Protein AF-A0A6B3GJI5-F1 (afdb_monomer)

Nearest PDB structures (foldseek):
  7w7h-assembly1_B  TM=8.244E-01  e=2.522E-02  Streptococcus suis 05ZYH33
  7w7h-assembly1_A  TM=8.058E-01  e=6.312E-02  Streptococcus suis 05ZYH33

Sequence (87 aa):
TNLYLTVESAAAAVEAVFAAHETGATAPATADAVRAMAHGALIGARGNSGTILAQLLRGMAGVLTDGGDAAHLRLALTSAADAARQA

Secondary structure (DSSP, 8-state):
-HHHHHHHHHHHHHHHHHHHHTTSSSPPPHHHHHHHHHHHHHHT--SHHHHHHHHHHHHHHHHTTT--SHHHHHHHHHHHHHHHHT-

Mean predicted aligned error: 2.87 Å

Radius of gyration: 13.08 Å; Cα contacts (8 Å, |Δi|>4): 141; chains: 1; bounding box: 34×23×34 Å

Structure (mmCIF, N/CA/C/O backbone):
data_AF-A0A6B3GJI5-F1
#
_entry.id   AF-A0A6B3GJI5-F1
#
loop_
_atom_site.group_PDB
_atom_site.id
_atom_site.type_symbol
_atom_site.label_atom_id
_atom_site.label_alt_id
_atom_site.label_comp_id
_atom_site.label_asym_id
_atom_site.label_entity_id
_atom_site.label_seq_id
_atom_site.pdbx_PDB_ins_code
_atom_site.Cartn_x
_atom_site.Cartn_y
_atom_site.Cartn_z
_atom_site.occupancy
_atom_site.B_iso_or_equiv
_atom_site.auth_seq_id
_atom_site.auth_comp_id
_atom_site.auth_asym_id
_atom_site.auth_atom_id
_atom_site.pdbx_PDB_model_num
ATOM 1 N N . THR A 1 1 ? 20.723 -0.584 4.235 1.00 77.25 1 THR A N 1
ATOM 2 C CA . THR A 1 1 ? 20.374 -0.895 2.828 1.00 77.25 1 THR A CA 1
ATOM 3 C C . THR A 1 1 ? 19.316 0.097 2.359 1.00 77.25 1 THR A C 1
ATOM 5 O O . THR A 1 1 ? 18.517 0.528 3.180 1.00 77.25 1 THR A O 1
ATOM 8 N N . ASN A 1 2 ? 19.311 0.524 1.089 1.00 92.69 2 ASN A N 1
ATOM 9 C CA . ASN A 1 2 ? 18.436 1.624 0.631 1.00 92.69 2 ASN A CA 1
ATOM 10 C C . ASN A 1 2 ? 16.941 1.308 0.780 1.00 92.69 2 ASN A C 1
ATOM 12 O O . ASN A 1 2 ? 16.190 2.154 1.249 1.00 92.69 2 ASN A O 1
ATOM 16 N N . LEU A 1 3 ? 16.534 0.075 0.456 1.00 96.19 3 LEU A N 1
ATOM 17 C CA . LEU A 1 3 ? 15.136 -0.346 0.556 1.00 96.19 3 LEU A CA 1
ATOM 18 C C . LEU A 1 3 ? 14.642 -0.408 2.008 1.00 96.19 3 LEU A C 1
ATOM 20 O O . LEU A 1 3 ? 13.502 -0.052 2.267 1.00 96.19 3 LEU A O 1
ATOM 24 N N . TYR A 1 4 ? 15.506 -0.791 2.955 1.00 96.94 4 TYR A N 1
ATOM 25 C CA . TYR A 1 4 ? 15.170 -0.772 4.382 1.00 96.94 4 TYR A CA 1
ATOM 26 C C . TYR A 1 4 ? 14.760 0.633 4.832 1.00 96.94 4 TYR A C 1
ATOM 28 O O . TYR A 1 4 ? 13.692 0.805 5.400 1.00 96.94 4 TYR A O 1
ATOM 36 N N . LEU A 1 5 ? 15.556 1.653 4.493 1.00 97.56 5 LEU A N 1
ATOM 37 C CA . LEU A 1 5 ? 15.243 3.040 4.856 1.00 97.56 5 LEU A CA 1
ATOM 38 C C . LEU A 1 5 ? 13.973 3.557 4.161 1.00 97.56 5 LEU A C 1
ATOM 40 O O . LEU A 1 5 ? 13.241 4.358 4.733 1.00 97.56 5 LEU A O 1
ATOM 44 N N . THR A 1 6 ? 13.691 3.086 2.944 1.00 98.00 6 THR A N 1
ATOM 45 C CA . THR A 1 6 ? 12.426 3.379 2.260 1.00 98.00 6 THR A CA 1
ATOM 46 C C . THR A 1 6 ? 11.230 2.768 2.992 1.00 98.00 6 THR A C 1
ATOM 48 O O . THR A 1 6 ? 10.212 3.437 3.151 1.00 98.00 6 THR A O 1
ATOM 51 N N . VAL A 1 7 ? 11.352 1.526 3.466 1.00 98.06 7 VAL A N 1
ATOM 52 C CA . VAL A 1 7 ? 10.297 0.852 4.236 1.00 98.06 7 VAL A CA 1
ATOM 53 C C . VAL A 1 7 ? 10.109 1.498 5.609 1.00 98.06 7 VAL A C 1
ATOM 55 O O . VAL A 1 7 ? 8.970 1.693 6.009 1.00 98.06 7 VAL A O 1
ATOM 58 N N . GLU A 1 8 ? 11.181 1.917 6.284 1.00 98.44 8 GLU A N 1
ATOM 59 C CA . GLU A 1 8 ? 11.095 2.688 7.536 1.00 98.44 8 GLU A CA 1
ATOM 60 C C . GLU A 1 8 ? 10.289 3.983 7.349 1.00 98.44 8 GLU A C 1
ATOM 62 O O . GLU A 1 8 ? 9.375 4.275 8.116 1.00 98.44 8 GLU A O 1
ATOM 67 N N . SER A 1 9 ? 10.565 4.733 6.277 1.00 98.62 9 SER A N 1
ATOM 68 C CA . SER A 1 9 ? 9.806 5.944 5.930 1.00 98.62 9 SER A CA 1
ATOM 69 C C . SER A 1 9 ? 8.338 5.640 5.600 1.00 98.62 9 SER A C 1
ATOM 71 O O . SER A 1 9 ? 7.436 6.385 5.984 1.00 98.62 9 SER A O 1
ATOM 73 N N . ALA A 1 10 ? 8.075 4.529 4.907 1.00 98.56 10 ALA A N 1
ATOM 74 C CA . ALA A 1 10 ? 6.721 4.067 4.613 1.00 98.56 10 ALA A CA 1
ATOM 75 C C . ALA A 1 10 ? 5.947 3.692 5.888 1.00 98.56 10 ALA A C 1
ATOM 77 O O . ALA A 1 10 ? 4.791 4.084 6.033 1.00 98.56 10 ALA A O 1
ATOM 78 N N . ALA A 1 11 ? 6.589 2.979 6.816 1.00 98.62 11 ALA A N 1
ATOM 79 C CA . ALA A 1 11 ? 6.010 2.599 8.100 1.00 98.62 11 ALA A CA 1
ATOM 80 C C . ALA A 1 11 ? 5.692 3.835 8.949 1.00 98.62 11 ALA A C 1
ATOM 82 O O . ALA A 1 11 ? 4.563 3.976 9.407 1.00 98.62 11 ALA A O 1
ATOM 83 N N . ALA A 1 12 ? 6.625 4.787 9.057 1.00 98.75 12 ALA A N 1
ATOM 84 C CA . ALA A 1 12 ? 6.400 6.040 9.778 1.00 98.75 12 ALA A CA 1
ATOM 85 C C . ALA A 1 12 ? 5.187 6.825 9.242 1.00 98.75 12 ALA A C 1
ATOM 87 O O . ALA A 1 12 ? 4.439 7.420 10.017 1.00 98.75 1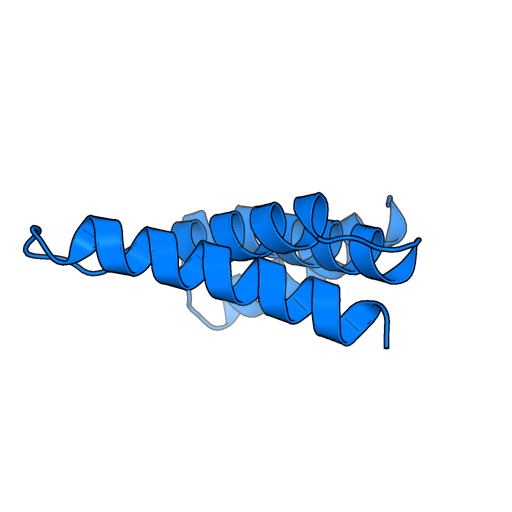2 ALA A O 1
ATOM 88 N N . ALA A 1 13 ? 4.954 6.804 7.925 1.00 98.62 13 ALA A N 1
ATOM 89 C CA . ALA A 1 13 ? 3.778 7.434 7.329 1.00 98.62 13 ALA A CA 1
ATOM 90 C C . ALA A 1 13 ? 2.464 6.711 7.680 1.00 98.62 13 ALA A C 1
ATOM 92 O O . ALA A 1 13 ? 1.446 7.372 7.876 1.00 98.62 13 ALA A O 1
ATOM 93 N N . VAL A 1 14 ? 2.474 5.377 7.784 1.00 98.31 14 VAL A N 1
ATOM 94 C CA . VAL A 1 14 ? 1.312 4.606 8.261 1.00 98.31 14 VAL A CA 1
ATOM 95 C C . VAL A 1 14 ? 1.035 4.921 9.728 1.00 98.31 14 VAL A C 1
ATOM 97 O O . VAL A 1 14 ? -0.096 5.268 10.060 1.00 98.31 14 VAL A O 1
ATOM 100 N N . GLU A 1 15 ? 2.062 4.886 10.579 1.00 97.69 15 GLU A N 1
ATOM 101 C CA . GLU A 1 15 ? 1.943 5.225 12.004 1.00 97.69 15 GLU A CA 1
ATOM 102 C C . GLU A 1 15 ? 1.356 6.627 12.200 1.00 97.69 15 GLU A C 1
ATOM 104 O O . GLU A 1 15 ? 0.442 6.811 12.999 1.00 97.69 15 GLU A O 1
ATOM 109 N N . ALA A 1 16 ? 1.790 7.612 11.406 1.00 97.00 16 ALA A N 1
ATOM 110 C CA . ALA A 1 16 ? 1.237 8.964 11.456 1.00 97.00 16 ALA A CA 1
ATOM 111 C C . ALA A 1 16 ? -0.271 9.012 11.144 1.00 97.00 16 ALA A C 1
ATOM 113 O O . ALA A 1 16 ? -1.005 9.785 11.764 1.00 97.00 16 ALA A O 1
ATOM 114 N N . VAL A 1 17 ? -0.755 8.185 10.209 1.00 96.00 17 VAL A N 1
ATOM 115 C CA . VAL A 1 17 ? -2.192 8.093 9.907 1.00 96.00 17 VAL A CA 1
ATOM 116 C C . VAL A 1 17 ? -2.962 7.455 11.058 1.00 96.00 17 VAL A C 1
ATOM 118 O O . VAL A 1 17 ? -4.041 7.943 11.392 1.00 96.00 17 VAL A O 1
ATOM 121 N N . PHE A 1 18 ? -2.430 6.405 11.684 1.00 95.12 18 PHE A N 1
ATOM 122 C CA . PHE A 1 18 ? -3.072 5.785 12.846 1.00 95.12 18 PHE A CA 1
ATOM 123 C C . PHE A 1 18 ? -3.083 6.722 14.058 1.00 95.12 18 PHE A C 1
ATOM 125 O O . PHE A 1 18 ? -4.144 6.907 14.650 1.00 95.12 18 PHE A O 1
ATOM 132 N N . ALA A 1 19 ? -1.970 7.400 14.348 1.00 94.56 19 ALA A N 1
ATOM 133 C CA . ALA A 1 19 ? -1.879 8.413 15.401 1.00 94.56 19 ALA A CA 1
ATOM 134 C C . ALA A 1 19 ? -2.911 9.539 15.206 1.00 94.56 19 ALA A C 1
ATOM 136 O O . ALA A 1 19 ? -3.560 9.975 16.155 1.00 94.56 19 ALA A O 1
ATOM 137 N N . ALA A 1 20 ? -3.144 9.975 13.962 1.00 91.31 20 ALA A N 1
ATOM 138 C CA . ALA A 1 20 ? -4.178 10.968 13.661 1.00 91.31 20 ALA A CA 1
ATOM 139 C C . ALA A 1 20 ? -5.610 10.468 13.949 1.00 91.31 20 ALA A C 1
ATOM 141 O O . ALA A 1 20 ? -6.496 11.277 14.227 1.00 91.31 20 ALA A O 1
ATOM 142 N N . HIS A 1 21 ? -5.840 9.152 13.912 1.00 89.81 21 HIS A N 1
ATOM 143 C CA . HIS A 1 21 ? -7.129 8.525 14.216 1.00 89.81 21 HIS A CA 1
ATOM 144 C C . HIS A 1 21 ? -7.304 8.159 15.698 1.00 89.81 21 HIS A C 1
ATOM 146 O O . HIS A 1 21 ? -8.426 7.849 16.090 1.00 89.81 21 HIS A O 1
ATOM 152 N N . GLU A 1 22 ? -6.266 8.239 16.541 1.00 82.75 22 GLU A N 1
ATOM 153 C CA . GLU A 1 22 ? -6.351 7.894 17.976 1.00 82.75 22 GLU A CA 1
ATOM 154 C C . GLU A 1 22 ? -7.379 8.734 18.748 1.00 82.75 22 GLU A C 1
ATOM 156 O O . GLU A 1 22 ? -7.911 8.299 19.766 1.00 82.75 22 GLU A O 1
ATOM 161 N N . THR A 1 23 ? -7.691 9.935 18.257 1.00 77.56 23 THR A N 1
ATOM 162 C CA . THR A 1 23 ? -8.717 10.814 18.844 1.00 77.56 23 THR A CA 1
ATOM 163 C C . THR A 1 23 ? -10.134 10.538 18.321 1.00 77.56 23 THR A C 1
ATOM 165 O O . THR A 1 23 ? -11.099 11.117 18.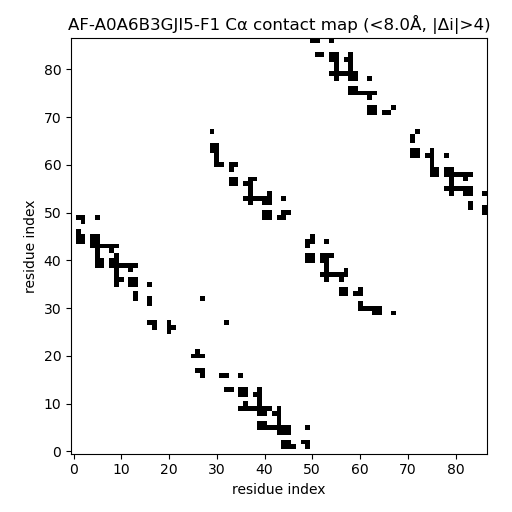822 1.00 77.56 23 THR A O 1
ATOM 168 N N . GLY A 1 24 ? -10.272 9.664 17.320 1.00 77.12 24 GLY A N 1
ATOM 169 C CA . GLY A 1 24 ? -11.533 9.272 16.696 1.00 77.12 24 GLY A CA 1
ATOM 170 C C . GLY A 1 24 ? -12.059 7.916 17.178 1.00 77.12 24 GLY A C 1
ATOM 171 O O . GLY A 1 24 ? -11.390 7.165 17.877 1.00 77.12 24 GLY A O 1
ATOM 172 N N . ALA A 1 25 ? -13.289 7.580 16.776 1.00 77.44 25 ALA A N 1
ATOM 173 C CA . ALA A 1 25 ? -13.935 6.304 17.114 1.00 77.44 25 ALA A CA 1
ATOM 174 C C . ALA A 1 25 ? -13.634 5.169 16.112 1.00 77.44 25 ALA A C 1
ATOM 176 O O . ALA A 1 25 ? -14.143 4.059 16.268 1.00 77.44 25 ALA A O 1
ATOM 177 N N . THR A 1 26 ? -12.861 5.439 15.057 1.00 84.75 26 THR A N 1
ATOM 178 C CA . THR A 1 26 ? -12.655 4.516 13.933 1.00 84.75 26 THR A CA 1
ATOM 179 C C . THR A 1 26 ? -11.194 4.471 13.507 1.00 84.75 26 THR A C 1
ATOM 181 O O . THR A 1 26 ? -10.536 5.505 13.437 1.00 84.75 26 THR A O 1
ATOM 184 N N . ALA A 1 27 ? -10.712 3.281 13.153 1.00 88.94 27 ALA A N 1
ATOM 185 C CA . ALA A 1 27 ? -9.420 3.100 12.498 1.00 88.94 27 ALA A CA 1
ATOM 186 C C . ALA A 1 27 ? -9.431 3.676 11.064 1.00 88.94 27 ALA A C 1
ATOM 188 O O . ALA A 1 27 ? -10.505 3.758 10.456 1.00 88.94 27 ALA A O 1
ATOM 189 N N . PRO A 1 28 ? -8.264 4.041 10.500 1.00 92.88 28 PRO A N 1
ATOM 190 C CA . PRO A 1 28 ? -8.169 4.462 9.106 1.00 92.88 28 PRO A CA 1
ATOM 191 C C . PRO A 1 28 ? -8.616 3.351 8.151 1.00 92.88 28 PRO A C 1
ATOM 193 O O . PRO A 1 28 ? -8.392 2.162 8.401 1.00 92.88 28 PRO A O 1
ATOM 196 N N . ALA A 1 29 ? -9.200 3.736 7.014 1.00 93.12 29 ALA A N 1
ATOM 197 C CA . ALA A 1 29 ? -9.509 2.776 5.964 1.00 93.12 29 ALA A CA 1
ATOM 198 C C . ALA A 1 29 ? -8.215 2.160 5.408 1.00 93.12 29 ALA A C 1
ATOM 200 O O . ALA A 1 29 ? -7.185 2.829 5.285 1.00 93.12 29 ALA A O 1
ATOM 201 N N . THR A 1 30 ? -8.266 0.889 4.998 1.00 94.12 30 THR A N 1
ATOM 202 C CA . THR A 1 30 ? -7.100 0.184 4.438 1.00 94.12 30 THR A CA 1
ATOM 203 C C . THR A 1 30 ? -6.485 0.942 3.260 1.00 94.12 30 THR A C 1
ATOM 205 O O . THR A 1 30 ? -5.265 1.057 3.171 1.00 94.12 30 THR A O 1
ATOM 208 N N . ALA A 1 31 ? -7.312 1.521 2.385 1.00 95.44 31 ALA A N 1
ATOM 209 C CA . ALA A 1 31 ? -6.838 2.330 1.266 1.00 95.44 31 ALA A CA 1
ATOM 210 C C . ALA A 1 31 ? -6.047 3.569 1.714 1.00 95.44 31 ALA A C 1
ATOM 212 O O . ALA A 1 31 ? -5.063 3.927 1.068 1.00 95.44 31 ALA A O 1
ATOM 213 N N . ASP A 1 32 ? -6.446 4.210 2.815 1.00 95.88 32 ASP A N 1
ATOM 214 C CA . ASP A 1 32 ? -5.761 5.389 3.351 1.00 95.88 32 ASP A CA 1
ATOM 215 C C . ASP A 1 32 ? -4.403 5.006 3.945 1.00 95.88 32 ASP A C 1
ATOM 217 O O . ASP A 1 32 ? -3.401 5.661 3.653 1.00 95.88 32 ASP A O 1
ATOM 221 N N . ALA A 1 33 ? -4.340 3.894 4.684 1.00 97.44 33 ALA A N 1
ATOM 222 C CA . ALA A 1 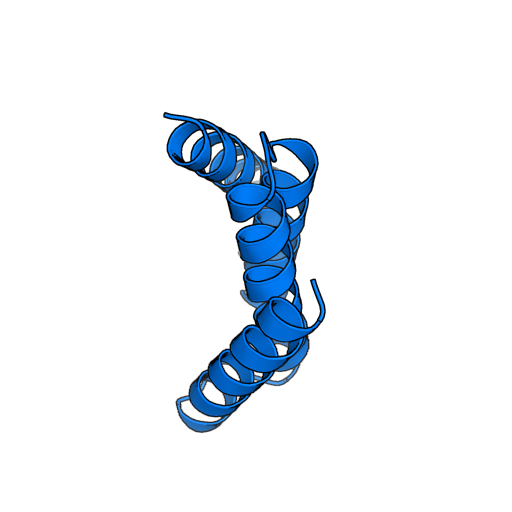33 ? -3.083 3.358 5.200 1.00 97.44 33 ALA A CA 1
ATOM 223 C C . ALA A 1 33 ? -2.110 2.989 4.063 1.00 97.44 33 ALA A C 1
ATOM 225 O O . ALA A 1 33 ? -0.944 3.378 4.096 1.00 97.44 33 ALA A O 1
ATOM 226 N N . VAL A 1 34 ? -2.576 2.312 3.005 1.00 97.88 34 VAL A N 1
ATOM 227 C CA . VAL A 1 34 ? -1.721 1.956 1.855 1.00 97.88 34 VAL A CA 1
ATOM 228 C C . VAL A 1 34 ? -1.321 3.195 1.041 1.00 97.88 34 VAL A C 1
ATOM 230 O O . VAL A 1 34 ? -0.181 3.276 0.580 1.00 97.88 34 VAL A O 1
ATOM 233 N N . ARG A 1 35 ? -2.195 4.208 0.910 1.00 98.06 35 ARG A N 1
ATOM 234 C CA . ARG A 1 35 ? -1.828 5.503 0.302 1.00 98.06 35 ARG A CA 1
ATOM 235 C C . ARG A 1 35 ? -0.738 6.212 1.105 1.00 98.06 35 ARG A C 1
ATOM 237 O O . ARG A 1 35 ? 0.207 6.726 0.505 1.00 98.06 35 ARG A O 1
ATOM 244 N N . ALA A 1 36 ? -0.833 6.210 2.432 1.00 98.50 36 ALA A N 1
ATOM 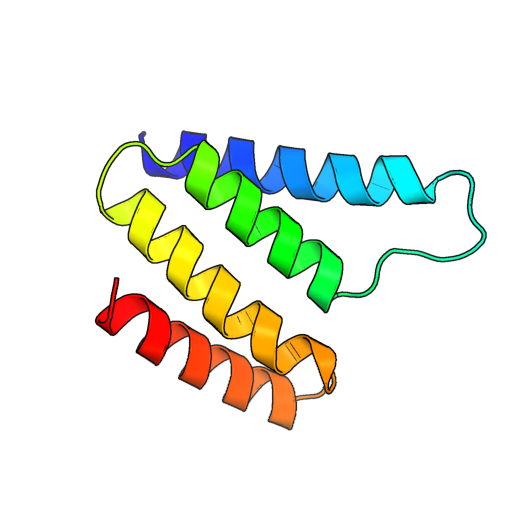245 C CA . ALA A 1 36 ? 0.195 6.775 3.301 1.00 98.50 36 ALA A CA 1
ATOM 246 C C . ALA A 1 36 ? 1.513 6.001 3.202 1.00 98.50 36 ALA A C 1
ATOM 248 O O . ALA A 1 36 ? 2.566 6.614 3.038 1.00 98.50 36 ALA A O 1
ATOM 249 N N . MET A 1 37 ? 1.450 4.668 3.171 1.00 98.69 37 MET A N 1
ATOM 250 C CA . MET A 1 37 ? 2.614 3.810 2.945 1.00 98.69 37 MET A CA 1
ATOM 251 C C . MET A 1 37 ? 3.307 4.140 1.613 1.00 98.69 37 MET A C 1
ATOM 253 O O . MET A 1 37 ? 4.522 4.327 1.576 1.00 98.69 37 MET A O 1
ATOM 257 N N . ALA A 1 38 ? 2.542 4.277 0.523 1.00 98.50 38 ALA A N 1
ATOM 258 C CA . ALA A 1 38 ? 3.063 4.659 -0.790 1.00 98.50 38 ALA A CA 1
ATOM 259 C C . ALA A 1 38 ? 3.714 6.052 -0.774 1.00 98.50 38 ALA A C 1
ATOM 261 O O . ALA A 1 38 ? 4.759 6.263 -1.390 1.00 98.50 38 ALA A O 1
ATOM 262 N N . HIS A 1 39 ? 3.109 7.005 -0.060 1.00 98.56 39 HIS A N 1
ATOM 263 C CA . HIS A 1 39 ? 3.652 8.350 0.095 1.00 98.56 39 HIS A CA 1
ATOM 264 C C . HIS A 1 39 ? 4.966 8.344 0.889 1.00 98.56 39 HIS A C 1
ATOM 266 O O . HIS A 1 39 ? 5.963 8.881 0.409 1.00 98.56 39 HIS A O 1
ATOM 272 N N . GLY A 1 40 ? 5.002 7.681 2.048 1.00 98.62 40 GLY A N 1
ATOM 273 C CA . GLY A 1 40 ? 6.211 7.551 2.861 1.00 98.62 40 GLY A CA 1
ATOM 274 C C . GLY A 1 40 ? 7.337 6.825 2.125 1.00 98.62 40 GLY A C 1
ATOM 275 O O . GLY A 1 40 ? 8.485 7.268 2.182 1.00 98.62 40 GLY A O 1
ATOM 276 N N . ALA A 1 41 ? 7.017 5.778 1.357 1.00 98.62 41 ALA A N 1
ATOM 277 C CA . ALA A 1 41 ? 7.980 5.106 0.487 1.00 98.62 41 ALA A CA 1
ATOM 278 C C . ALA A 1 41 ? 8.541 6.053 -0.589 1.00 98.62 41 ALA A C 1
ATOM 280 O O . ALA A 1 41 ? 9.743 6.047 -0.840 1.00 98.62 41 ALA A O 1
ATOM 281 N N . LEU A 1 42 ? 7.702 6.895 -1.204 1.00 98.25 42 LEU A N 1
ATOM 282 C CA . LEU A 1 42 ? 8.149 7.848 -2.225 1.00 98.25 42 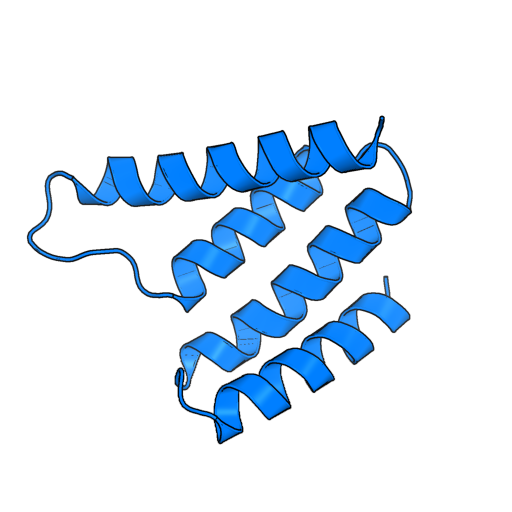LEU A CA 1
ATOM 283 C C . LEU A 1 42 ? 9.097 8.904 -1.644 1.00 98.25 42 LEU A C 1
ATOM 285 O O . LEU A 1 42 ? 10.148 9.166 -2.221 1.00 98.25 42 LEU A O 1
ATOM 289 N N . ILE A 1 43 ? 8.742 9.486 -0.495 1.00 98.31 43 ILE A N 1
ATOM 290 C CA . ILE A 1 43 ? 9.563 10.501 0.183 1.00 98.31 43 ILE A CA 1
ATOM 291 C C . ILE A 1 43 ? 10.880 9.899 0.696 1.00 98.31 43 ILE A C 1
ATOM 293 O O . ILE A 1 43 ? 11.928 10.537 0.618 1.00 98.31 43 ILE A O 1
ATOM 297 N N . GLY A 1 44 ? 10.845 8.654 1.175 1.00 97.75 44 GLY A N 1
ATOM 298 C CA . GLY A 1 44 ? 12.012 7.921 1.673 1.00 97.75 44 GLY A CA 1
ATOM 299 C C . GLY A 1 44 ? 12.792 7.147 0.607 1.00 97.75 44 GLY A C 1
ATOM 300 O O . GLY A 1 44 ? 13.670 6.348 0.953 1.00 97.75 44 GLY A O 1
ATOM 301 N N .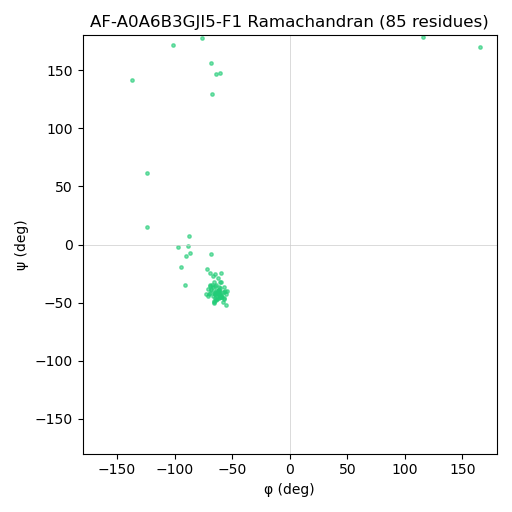 ALA A 1 45 ? 12.470 7.309 -0.677 1.00 97.69 45 ALA A N 1
ATOM 302 C CA . ALA A 1 45 ? 13.115 6.568 -1.754 1.00 97.69 45 ALA A CA 1
ATOM 303 C C . ALA A 1 45 ? 14.588 6.986 -1.910 1.00 97.69 45 ALA A C 1
ATOM 305 O O . ALA A 1 45 ? 14.921 8.162 -2.036 1.00 97.69 45 ALA A O 1
ATOM 306 N N . ARG A 1 46 ? 15.498 6.003 -1.937 1.00 94.69 46 ARG A N 1
ATOM 307 C CA . ARG A 1 46 ? 16.948 6.215 -2.128 1.00 94.69 46 ARG A CA 1
ATOM 308 C C . ARG A 1 46 ? 17.456 5.397 -3.316 1.00 94.69 46 ARG A C 1
ATOM 310 O O . ARG A 1 46 ? 18.269 4.484 -3.166 1.00 94.69 46 ARG A O 1
ATOM 317 N N . GLY A 1 47 ? 16.916 5.709 -4.492 1.00 95.19 47 GLY A N 1
ATOM 318 C CA . GLY A 1 47 ? 17.185 5.032 -5.764 1.00 95.19 47 GLY A CA 1
ATOM 319 C C . GLY A 1 47 ? 15.955 4.326 -6.338 1.00 95.19 47 GLY A C 1
ATOM 320 O O . GLY A 1 47 ? 14.888 4.301 -5.724 1.00 95.19 47 GLY A O 1
ATOM 321 N N . ASN A 1 48 ? 16.129 3.722 -7.515 1.00 96.88 48 ASN A N 1
ATOM 322 C CA . ASN A 1 48 ? 15.026 3.220 -8.343 1.00 96.88 48 ASN A CA 1
ATOM 323 C C . ASN A 1 48 ? 14.135 2.206 -7.619 1.00 96.88 48 ASN A C 1
ATOM 325 O O . ASN A 1 48 ? 12.917 2.289 -7.717 1.00 96.88 48 ASN A O 1
ATOM 329 N N . SER A 1 49 ? 14.715 1.288 -6.837 1.00 97.19 49 SER A N 1
ATOM 330 C CA . SER A 1 49 ? 13.934 0.287 -6.099 1.00 97.19 49 SER A CA 1
ATOM 331 C C . SER A 1 49 ? 12.945 0.912 -5.108 1.00 97.19 49 SER A C 1
ATOM 333 O O . SER A 1 49 ? 11.874 0.354 -4.900 1.00 97.19 49 SER A O 1
ATOM 335 N N . GLY A 1 50 ? 13.276 2.069 -4.522 1.00 97.69 50 GLY A N 1
ATOM 336 C CA . GLY A 1 50 ? 12.364 2.787 -3.631 1.00 97.69 50 GLY A CA 1
ATOM 337 C C . GLY A 1 50 ? 11.214 3.447 -4.393 1.00 97.69 50 GLY A C 1
ATOM 338 O O . GLY A 1 50 ? 10.061 3.314 -3.993 1.00 97.69 50 GLY A O 1
ATOM 339 N N . THR A 1 51 ? 11.511 4.077 -5.534 1.00 98.00 51 THR A N 1
ATOM 340 C CA . THR A 1 51 ? 10.490 4.663 -6.418 1.00 98.00 51 THR A CA 1
ATOM 341 C C . THR A 1 51 ? 9.535 3.598 -6.954 1.00 98.00 51 THR A C 1
ATOM 343 O O . THR A 1 51 ? 8.323 3.776 -6.880 1.00 98.00 51 THR A O 1
ATOM 346 N N . ILE A 1 52 ? 10.062 2.463 -7.424 1.00 98.38 52 ILE A N 1
ATOM 347 C CA . ILE A 1 52 ? 9.258 1.337 -7.921 1.00 98.38 52 ILE A CA 1
ATOM 348 C C . ILE A 1 52 ? 8.347 0.798 -6.814 1.00 98.38 52 ILE A C 1
ATOM 350 O O . ILE A 1 52 ? 7.158 0.597 -7.051 1.00 98.38 52 ILE A O 1
ATOM 354 N N . LEU A 1 53 ? 8.869 0.611 -5.594 1.00 98.19 53 LEU A N 1
ATOM 355 C CA . LEU A 1 53 ? 8.056 0.187 -4.450 1.00 98.19 53 LEU A CA 1
ATOM 356 C C . LEU A 1 53 ? 6.930 1.190 -4.160 1.00 98.19 53 LEU A C 1
ATOM 358 O O . LEU A 1 53 ? 5.789 0.788 -3.942 1.00 98.19 53 LEU A O 1
ATOM 362 N N . ALA A 1 54 ? 7.225 2.490 -4.195 1.00 98.31 54 ALA A N 1
ATOM 363 C CA . ALA A 1 54 ? 6.219 3.523 -3.985 1.00 98.31 54 ALA A CA 1
ATOM 364 C C . ALA A 1 54 ? 5.110 3.496 -5.053 1.00 98.31 54 ALA A C 1
ATOM 366 O O . ALA A 1 54 ? 3.935 3.653 -4.713 1.00 98.31 54 ALA A O 1
ATOM 367 N N . GLN A 1 55 ? 5.453 3.261 -6.326 1.00 98.44 55 GLN A N 1
ATOM 368 C CA . GLN A 1 55 ? 4.456 3.141 -7.398 1.00 98.44 55 GLN A CA 1
ATOM 369 C C . GLN A 1 55 ? 3.641 1.851 -7.299 1.00 98.44 55 GLN A C 1
ATOM 371 O O . GLN A 1 55 ? 2.425 1.890 -7.477 1.00 98.44 55 GLN A O 1
ATOM 376 N N . LEU A 1 56 ? 4.271 0.735 -6.929 1.00 98.44 56 LEU A N 1
ATOM 377 C CA . LEU A 1 56 ? 3.580 -0.525 -6.654 1.00 98.44 56 LEU A CA 1
ATOM 378 C C . LEU A 1 56 ? 2.497 -0.322 -5.584 1.00 98.44 56 LEU A C 1
ATOM 380 O O . LEU A 1 56 ? 1.326 -0.633 -5.811 1.00 98.44 56 LEU A O 1
ATOM 384 N N . LEU A 1 57 ? 2.870 0.267 -4.443 1.00 98.31 57 LEU A N 1
ATOM 385 C CA . LEU A 1 57 ? 1.947 0.553 -3.341 1.00 98.31 57 LEU A CA 1
ATOM 386 C C . LEU A 1 57 ? 0.836 1.523 -3.763 1.00 98.31 57 LEU A C 1
ATOM 388 O O . LEU A 1 57 ? -0.328 1.317 -3.419 1.00 98.31 57 LEU A O 1
ATOM 392 N N . ARG A 1 58 ? 1.168 2.551 -4.555 1.00 97.69 58 ARG A N 1
ATOM 393 C CA . ARG A 1 58 ? 0.183 3.490 -5.109 1.00 97.69 58 ARG A CA 1
ATOM 394 C C . ARG A 1 58 ? -0.843 2.779 -5.998 1.00 97.69 58 ARG A C 1
ATOM 396 O O . ARG A 1 58 ? -2.033 3.053 -5.862 1.00 97.69 58 ARG A O 1
ATOM 403 N N . GLY A 1 59 ? -0.398 1.857 -6.854 1.00 97.75 59 GLY A N 1
ATOM 404 C CA . GLY A 1 59 ? -1.269 1.045 -7.708 1.00 97.75 59 GLY A CA 1
ATOM 405 C C . GLY A 1 59 ? -2.231 0.164 -6.905 1.00 97.75 59 GLY A C 1
ATOM 406 O O . GLY A 1 59 ? -3.413 0.083 -7.246 1.00 97.75 59 GLY A O 1
ATOM 407 N N . MET A 1 60 ? -1.770 -0.428 -5.796 1.00 98.06 60 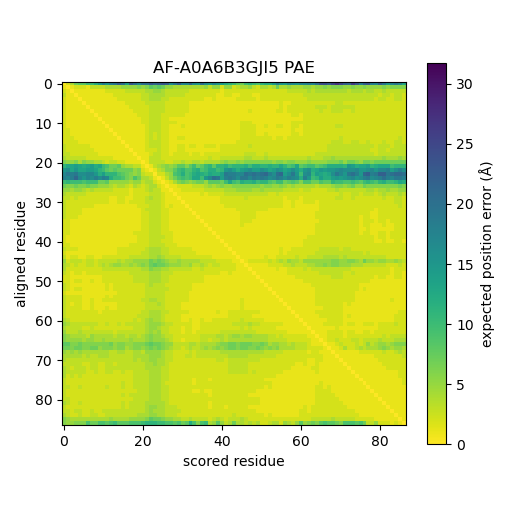MET A N 1
ATOM 408 C CA . MET A 1 60 ? -2.642 -1.182 -4.881 1.00 98.06 60 MET A CA 1
ATOM 409 C C . MET A 1 60 ? -3.695 -0.285 -4.231 1.00 98.06 60 MET A C 1
ATOM 411 O O . MET A 1 60 ? -4.875 -0.633 -4.192 1.00 98.06 60 MET A O 1
ATOM 415 N N . ALA A 1 61 ? -3.271 0.874 -3.722 1.00 96.94 61 ALA A N 1
ATOM 416 C CA . ALA A 1 61 ? -4.132 1.757 -2.946 1.00 96.94 61 ALA A CA 1
ATOM 417 C C . ALA A 1 61 ? -5.334 2.281 -3.748 1.00 96.94 61 ALA A C 1
ATOM 419 O O . ALA A 1 61 ? -6.380 2.540 -3.160 1.00 96.94 61 ALA A O 1
ATOM 420 N N . GLY A 1 62 ? -5.190 2.411 -5.072 1.00 95.50 62 GLY A N 1
ATOM 421 C CA . GLY A 1 62 ? -6.274 2.815 -5.969 1.00 95.50 62 GLY A CA 1
ATOM 422 C C . GLY A 1 62 ? -7.390 1.778 -6.129 1.00 95.50 62 GLY A C 1
ATOM 423 O O . GLY A 1 62 ? -8.504 2.166 -6.431 1.00 95.50 62 GLY A O 1
ATOM 424 N N . VAL A 1 63 ? -7.119 0.486 -5.912 1.00 97.50 63 VAL A N 1
ATOM 425 C CA . VAL A 1 63 ? -8.145 -0.577 -5.974 1.00 97.50 63 VAL A CA 1
ATOM 426 C C . VAL A 1 63 ? -8.774 -0.821 -4.605 1.00 97.50 63 VAL A C 1
ATOM 428 O O . VAL A 1 63 ? -9.962 -1.107 -4.492 1.00 97.50 63 VAL A O 1
ATOM 431 N N . LEU A 1 64 ? -7.978 -0.696 -3.540 1.00 95.88 64 LEU A N 1
ATOM 432 C CA . LEU A 1 64 ? -8.431 -0.955 -2.171 1.00 95.88 64 LEU A CA 1
ATOM 433 C C . LEU A 1 64 ? -9.448 0.075 -1.656 1.00 95.88 64 LEU A C 1
ATOM 435 O O . LEU A 1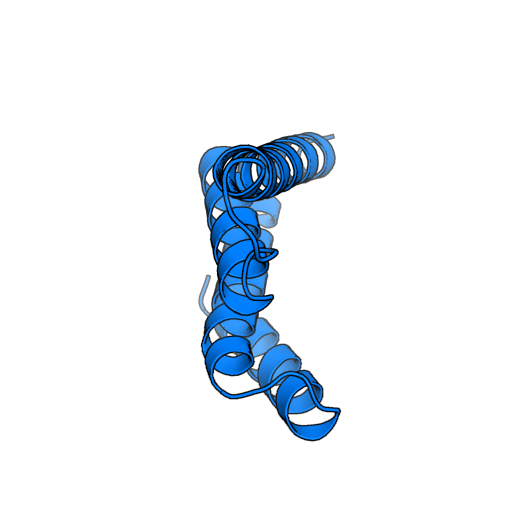 64 ? -10.013 -0.123 -0.583 1.00 95.88 64 LEU A O 1
ATOM 439 N N . THR A 1 65 ? -9.690 1.167 -2.390 1.00 94.94 65 THR A N 1
ATOM 440 C CA . THR A 1 65 ? -10.804 2.088 -2.113 1.00 94.94 65 THR A CA 1
ATOM 441 C C . THR A 1 65 ? -12.164 1.448 -2.345 1.00 94.94 65 THR A C 1
ATOM 443 O O . THR A 1 65 ? -13.127 1.851 -1.699 1.00 94.94 65 THR A O 1
ATOM 446 N N . ASP A 1 66 ? -12.231 0.454 -3.231 1.00 93.88 66 ASP A N 1
ATOM 447 C CA . ASP A 1 66 ? -13.488 -0.135 -3.695 1.00 93.88 66 ASP A CA 1
ATOM 448 C C . ASP A 1 66 ? -13.867 -1.384 -2.878 1.00 93.88 66 ASP A C 1
ATOM 450 O O . ASP A 1 66 ? -15.034 -1.770 -2.818 1.00 93.88 66 ASP A O 1
ATOM 454 N N . GLY A 1 67 ? -12.892 -1.988 -2.185 1.00 92.00 67 GLY A N 1
ATOM 455 C CA . GLY A 1 67 ? -13.098 -3.145 -1.319 1.00 92.00 67 GLY A CA 1
ATOM 456 C C . GLY A 1 67 ? -11.802 -3.858 -0.924 1.00 92.00 67 GLY A C 1
ATOM 457 O O . GLY A 1 67 ? -10.727 -3.594 -1.459 1.00 92.00 67 GLY A O 1
ATOM 458 N N . GLY A 1 68 ? -11.910 -4.785 0.033 1.00 92.25 68 GLY A N 1
ATOM 459 C CA . GLY A 1 68 ? -10.784 -5.558 0.581 1.00 92.25 68 GLY A CA 1
ATOM 460 C C . GLY A 1 68 ? -10.954 -7.078 0.498 1.00 92.25 68 GLY A C 1
ATOM 461 O O . GLY A 1 68 ? -10.251 -7.808 1.192 1.00 92.25 68 GLY A O 1
ATOM 462 N N . ASP A 1 69 ? -11.906 -7.567 -0.302 1.00 95.44 69 ASP A N 1
ATOM 463 C CA . ASP A 1 69 ? -12.102 -9.005 -0.507 1.00 95.44 69 ASP A CA 1
ATOM 464 C C . ASP A 1 69 ? -11.035 -9.614 -1.443 1.00 95.44 69 ASP A C 1
ATOM 466 O O . ASP A 1 69 ? -10.160 -8.932 -1.984 1.00 95.44 69 ASP A O 1
ATOM 470 N N . ALA A 1 70 ? -11.105 -10.930 -1.659 1.00 97.12 70 ALA A N 1
ATOM 471 C CA . ALA A 1 70 ? -10.151 -11.637 -2.511 1.00 97.12 70 ALA A CA 1
ATOM 472 C C . ALA A 1 70 ? -10.144 -11.135 -3.970 1.00 97.12 70 ALA A C 1
ATOM 474 O O . ALA A 1 70 ? -9.096 -11.153 -4.623 1.00 97.12 70 ALA A O 1
ATOM 475 N N . ALA A 1 71 ? -11.289 -10.680 -4.491 1.00 97.62 71 ALA A N 1
ATOM 476 C CA . ALA A 1 71 ? -11.384 -10.160 -5.850 1.00 97.62 71 ALA A CA 1
ATOM 477 C C . ALA A 1 71 ? -10.675 -8.805 -5.966 1.00 97.62 71 ALA A C 1
ATOM 479 O O . ALA A 1 71 ? -9.889 -8.611 -6.900 1.00 97.62 71 ALA A O 1
ATOM 480 N N . HIS A 1 72 ? -10.880 -7.918 -4.991 1.00 97.44 72 HIS A N 1
ATOM 481 C CA . HIS A 1 72 ? -10.192 -6.633 -4.908 1.00 97.44 72 HIS A CA 1
ATOM 482 C C . HIS A 1 72 ? -8.694 -6.811 -4.684 1.00 97.44 72 HIS A C 1
ATOM 484 O O . HIS A 1 72 ? -7.908 -6.155 -5.358 1.00 97.44 72 HIS A O 1
ATOM 490 N N . LEU A 1 73 ? -8.268 -7.748 -3.832 1.00 97.00 73 LEU A N 1
ATOM 491 C CA . LEU A 1 73 ? -6.843 -8.019 -3.630 1.00 97.00 73 LEU A CA 1
ATOM 492 C C . LEU A 1 73 ? -6.162 -8.500 -4.922 1.00 97.00 73 LEU A C 1
ATOM 494 O O . LEU A 1 73 ? -5.084 -8.017 -5.271 1.00 97.00 73 LEU A O 1
ATOM 498 N N . ARG A 1 74 ? -6.798 -9.405 -5.679 1.00 98.31 74 ARG A N 1
ATOM 499 C CA . ARG A 1 74 ? -6.290 -9.851 -6.990 1.00 98.31 74 ARG A CA 1
ATOM 500 C C . ARG A 1 74 ? -6.140 -8.679 -7.967 1.00 98.31 74 ARG A C 1
ATOM 502 O O . ARG A 1 74 ? -5.128 -8.584 -8.668 1.00 98.31 74 ARG A O 1
ATOM 509 N N . LEU A 1 75 ? -7.143 -7.803 -8.029 1.00 98.38 75 LEU A N 1
ATOM 510 C CA . LEU A 1 75 ? -7.106 -6.604 -8.870 1.00 98.38 75 LEU A CA 1
ATOM 511 C C . LEU A 1 75 ? -6.026 -5.621 -8.398 1.00 98.38 75 LEU A C 1
ATOM 513 O O . LEU A 1 75 ? -5.267 -5.118 -9.223 1.00 98.38 75 LEU A O 1
ATOM 517 N N . ALA A 1 76 ? -5.889 -5.419 -7.088 1.00 98.19 76 ALA A N 1
ATOM 518 C CA . ALA A 1 76 ? -4.886 -4.549 -6.488 1.00 98.19 76 ALA A CA 1
ATOM 519 C C . ALA A 1 76 ? -3.472 -5.008 -6.845 1.00 98.19 76 ALA A C 1
ATOM 521 O O . ALA A 1 76 ? -2.659 -4.185 -7.248 1.00 98.19 76 ALA A O 1
ATOM 522 N N . LEU A 1 77 ? -3.189 -6.314 -6.780 1.00 98.19 77 LEU A N 1
ATOM 523 C CA . LEU A 1 77 ? -1.892 -6.875 -7.175 1.00 98.19 77 LEU A CA 1
ATOM 524 C C . LEU A 1 77 ? -1.607 -6.704 -8.674 1.00 98.19 77 LEU A C 1
ATOM 526 O O . LEU A 1 77 ? -0.466 -6.446 -9.056 1.00 98.19 77 LEU A O 1
ATOM 530 N N . THR A 1 78 ? -2.636 -6.804 -9.521 1.00 98.62 78 THR A N 1
ATOM 531 C CA . THR A 1 78 ? -2.501 -6.548 -10.967 1.00 98.62 78 THR A CA 1
ATOM 532 C C . THR A 1 78 ? -2.163 -5.076 -11.219 1.00 98.62 78 THR A C 1
ATOM 534 O O . THR A 1 78 ? -1.161 -4.780 -11.868 1.00 98.62 78 THR A O 1
ATOM 537 N N . SER A 1 79 ? -2.930 -4.163 -10.613 1.00 98.56 79 SER A N 1
ATOM 538 C CA . SER A 1 79 ? -2.696 -2.714 -10.672 1.00 98.56 79 SER A CA 1
ATOM 539 C C . SER A 1 79 ? -1.306 -2.330 -10.149 1.00 98.56 79 SER A C 1
ATOM 541 O O . SER A 1 79 ? -0.601 -1.524 -10.753 1.00 98.56 79 SER A O 1
ATOM 543 N N . ALA A 1 80 ? -0.856 -2.960 -9.062 1.00 98.31 80 ALA A N 1
ATOM 544 C CA . ALA A 1 80 ? 0.475 -2.766 -8.494 1.00 98.31 80 ALA A CA 1
ATOM 545 C C . ALA A 1 80 ? 1.591 -3.125 -9.486 1.00 98.31 80 ALA A C 1
ATOM 547 O O . ALA A 1 80 ? 2.561 -2.382 -9.637 1.00 98.31 80 ALA A O 1
ATOM 548 N N . ALA A 1 81 ? 1.446 -4.261 -10.175 1.00 98.50 81 ALA A N 1
ATOM 549 C CA . ALA A 1 81 ? 2.407 -4.718 -11.171 1.00 98.50 81 ALA A CA 1
ATOM 550 C C . ALA A 1 81 ? 2.425 -3.816 -12.415 1.00 98.50 81 ALA A C 1
ATOM 552 O O . ALA A 1 81 ? 3.497 -3.566 -12.967 1.00 98.50 81 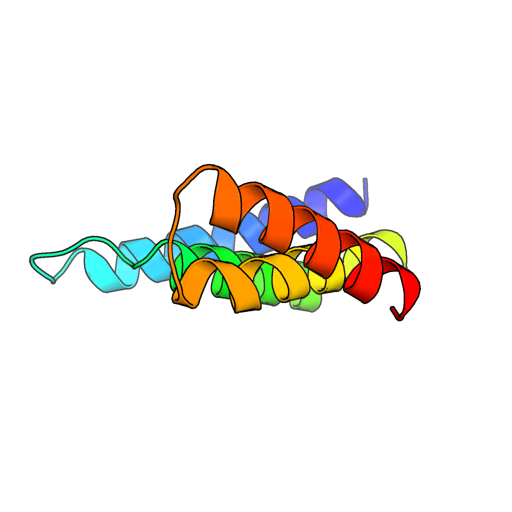ALA A O 1
ATOM 553 N N . ASP A 1 82 ? 1.262 -3.322 -12.849 1.00 98.62 82 ASP A N 1
ATOM 554 C CA . ASP A 1 82 ? 1.164 -2.346 -13.939 1.00 98.62 82 ASP A CA 1
ATOM 555 C C . ASP A 1 82 ? 1.842 -1.023 -13.564 1.00 98.62 82 ASP A C 1
ATOM 557 O O . ASP A 1 82 ? 2.683 -0.536 -14.320 1.00 98.62 82 ASP A O 1
ATOM 561 N N . ALA A 1 83 ? 1.556 -0.492 -12.372 1.00 98.19 83 ALA A N 1
ATOM 562 C CA . ALA A 1 83 ? 2.162 0.740 -11.872 1.00 98.19 83 ALA A CA 1
ATOM 563 C C . ALA A 1 83 ? 3.688 0.619 -11.727 1.00 98.19 83 ALA A C 1
ATOM 565 O O . ALA A 1 83 ? 4.421 1.522 -12.119 1.00 98.19 83 ALA A O 1
ATOM 566 N N . ALA A 1 84 ? 4.186 -0.518 -11.229 1.00 97.44 84 ALA A N 1
ATOM 567 C CA . ALA A 1 84 ? 5.621 -0.777 -11.115 1.00 97.44 84 ALA A CA 1
ATOM 568 C C . ALA A 1 84 ? 6.330 -0.844 -12.480 1.00 97.44 84 ALA A C 1
ATOM 570 O O . ALA A 1 84 ? 7.477 -0.420 -12.590 1.00 97.44 84 ALA A O 1
ATOM 571 N N . ARG A 1 85 ? 5.664 -1.360 -13.524 1.00 98.00 85 ARG A N 1
ATOM 572 C CA . ARG A 1 85 ? 6.206 -1.408 -14.897 1.00 98.00 85 ARG A CA 1
ATOM 573 C C . ARG A 1 85 ? 6.266 -0.038 -15.577 1.00 98.00 85 ARG A C 1
ATOM 575 O O . ARG A 1 85 ? 7.004 0.107 -16.545 1.00 98.00 85 ARG A O 1
ATOM 582 N N . GLN A 1 86 ? 5.479 0.925 -15.104 1.00 95.94 86 GLN A N 1
ATOM 583 C CA . GLN A 1 86 ? 5.411 2.292 -15.633 1.00 95.94 86 GLN A CA 1
ATOM 584 C C . GLN A 1 86 ? 6.272 3.291 -14.839 1.00 95.94 86 GLN A C 1
ATOM 586 O O . GLN A 1 86 ? 6.281 4.473 -15.179 1.00 95.94 86 GLN A O 1
ATOM 591 N N . ALA A 1 87 ? 6.934 2.831 -13.772 1.00 91.00 87 ALA A N 1
ATOM 592 C CA . ALA A 1 87 ? 7.702 3.649 -12.837 1.00 91.00 87 ALA A CA 1
ATOM 593 C C . ALA A 1 87 ? 9.073 4.089 -13.371 1.00 91.00 87 ALA A C 1
ATOM 595 O O . ALA A 1 87 ? 9.700 3.320 -14.135 1.00 91.00 87 ALA A O 1
#

Foldseek 3Di:
DLVVQLQVQLVVQLVVQQVVCPVDPDGDQPLNSLLSSLVSLCVSHDDLVSPLQSQLSVQLSVLCVVHDDPVSNVNSNVSSVVSSVVD

Solvent-accessible surface area (backbone atoms only — not comparable to full-atom values): 4178 Å² total; per-residue (Å²): 109,53,59,57,52,7,50,52,33,11,49,53,34,30,51,52,52,49,61,68,27,70,86,53,99,53,79,72,55,70,23,56,42,34,40,28,26,15,48,19,13,48,76,32,35,66,53,67,73,18,45,30,49,14,30,21,35,42,27,25,22,71,36,37,70,81,38,86,49,75,68,34,49,55,51,12,54,50,38,12,54,53,33,35,74,73,95

pLDDT: mean 95.61, std 4.96, range [77.12, 98.75]